Protein AF-A0A7S2TWS6-F1 (afdb_monomer_lite)

Foldseek 3Di:
DVVCCVPVVVVVVPDPVVVVVVVVVVVVVVVPPPVVLVVCVVPDPLVNVLVVQLVVLCVPVNNPRSNVVSVVSVVVVVVVCVVDPPPFDWFDDPPDPDIDGPVPDPDGDDDD

pLDDT: mean 74.89, std 15.39, range [40.44, 94.69]

Organism: NCBI:txid641309

InterPro domains:
  IPR001902 SLC26A/SulP transporter [PTHR11814] (1-106)
  IPR011547 SLC26A/SulP transporter domain [PF00916] (1-53)

Secondary structure (DSSP, 8-state):
-HHHHHHTHHHHHTS-HHHHHHHHHHHHHHH--HHHHHHHHHH-HHHHHHHHHHHHHHHHH-HHHHHHHHHHHHHHHHHHHHHS-----EEEPTTSS-EEEGGG-S------

Sequence (112 aa):
VLITMAFLTPLFAYLPKFVLGAIVVSSVISLVAYDEAIHLWHVKRSDCMLWILAFLGTLFLGILTGLALAVGVSLIIVIYESARPQVSLVWRIKGTNTYRIVKQAPNGEWIK

Radius of gyration: 25.89 Å; chains: 1; bounding box: 63×37×66 Å

Structure (mmCIF, N/CA/C/O backbone):
data_AF-A0A7S2TWS6-F1
#
_entry.id   AF-A0A7S2TWS6-F1
#
loop_
_atom_site.group_PDB
_atom_site.id
_atom_site.type_symbol
_atom_site.label_atom_id
_atom_site.label_alt_id
_atom_site.label_comp_id
_atom_site.label_asym_id
_atom_site.label_entity_id
_atom_site.label_seq_id
_atom_site.pdbx_PDB_ins_code
_atom_site.Cartn_x
_atom_site.Cartn_y
_atom_site.Cartn_z
_atom_site.occupancy
_atom_site.B_iso_or_equiv
_atom_site.auth_seq_id
_atom_site.auth_comp_id
_atom_site.auth_asym_id
_atom_site.auth_atom_id
_atom_site.pdbx_PDB_model_num
ATOM 1 N N . VAL A 1 1 ? 24.833 -5.365 -8.519 1.00 73.50 1 VAL A N 1
ATOM 2 C CA . VAL A 1 1 ? 24.477 -4.048 -9.103 1.00 73.50 1 VAL A CA 1
ATOM 3 C C . VAL A 1 1 ? 25.654 -3.403 -9.840 1.00 73.50 1 VAL A C 1
ATOM 5 O O . VAL A 1 1 ? 25.515 -3.139 -11.025 1.00 73.50 1 VAL A O 1
ATOM 8 N N . LEU A 1 2 ? 26.828 -3.216 -9.217 1.00 83.38 2 LEU A N 1
ATOM 9 C CA . LEU A 1 2 ? 28.006 -2.643 -9.907 1.00 83.38 2 LEU A CA 1
ATOM 10 C C . LEU A 1 2 ? 28.523 -3.511 -11.072 1.00 83.38 2 LEU A C 1
ATOM 12 O O . LEU A 1 2 ? 28.677 -3.019 -12.183 1.00 83.38 2 LEU A O 1
ATOM 16 N N . ILE A 1 3 ? 28.703 -4.819 -10.857 1.00 82.56 3 ILE A N 1
ATOM 17 C CA . ILE A 1 3 ? 29.178 -5.758 -11.899 1.00 82.56 3 ILE A CA 1
ATOM 18 C C . ILE A 1 3 ? 28.158 -5.898 -13.042 1.00 82.56 3 ILE A C 1
ATOM 20 O O . ILE A 1 3 ? 28.523 -5.942 -14.213 1.00 82.56 3 ILE A O 1
ATOM 24 N N . THR A 1 4 ? 26.863 -5.899 -12.714 1.00 80.88 4 THR A N 1
ATOM 25 C CA . THR A 1 4 ? 25.778 -5.942 -13.703 1.00 80.88 4 THR A CA 1
ATOM 26 C C . THR A 1 4 ? 25.706 -4.651 -14.521 1.00 80.88 4 THR A C 1
ATOM 28 O O . THR A 1 4 ? 25.495 -4.716 -15.724 1.00 80.88 4 THR A O 1
ATOM 31 N N . MET A 1 5 ? 25.944 -3.478 -13.924 1.00 78.31 5 MET A N 1
ATOM 32 C CA . MET A 1 5 ? 26.041 -2.234 -14.699 1.00 78.31 5 MET A CA 1
ATOM 33 C C . MET A 1 5 ? 27.321 -2.159 -15.547 1.00 78.31 5 MET A C 1
ATOM 35 O O . MET A 1 5 ? 27.296 -1.574 -16.623 1.00 78.31 5 MET A O 1
ATOM 39 N N . ALA A 1 6 ? 28.432 -2.762 -15.127 1.00 80.38 6 ALA A N 1
ATOM 40 C CA . ALA A 1 6 ? 29.655 -2.762 -15.932 1.00 80.38 6 ALA A CA 1
ATOM 41 C C . ALA A 1 6 ? 29.563 -3.682 -17.169 1.00 80.38 6 ALA A C 1
ATOM 43 O O . ALA A 1 6 ? 30.040 -3.312 -18.236 1.00 80.38 6 ALA A O 1
ATOM 44 N N . PHE A 1 7 ? 28.926 -4.856 -17.047 1.00 77.06 7 PHE A N 1
ATOM 45 C CA . PHE A 1 7 ? 28.928 -5.885 -18.103 1.00 77.06 7 PHE A CA 1
ATOM 46 C C . PHE A 1 7 ? 27.593 -6.074 -18.841 1.00 77.06 7 PHE A C 1
ATOM 48 O O . PHE A 1 7 ? 27.597 -6.427 -20.017 1.00 77.06 7 PHE A O 1
ATOM 55 N N . LEU A 1 8 ? 26.446 -5.852 -18.189 1.00 76.25 8 LEU A N 1
ATOM 56 C CA . LEU A 1 8 ? 25.118 -6.121 -18.765 1.00 76.25 8 LEU A CA 1
ATOM 57 C C . LEU A 1 8 ? 24.429 -4.873 -19.347 1.00 76.25 8 LEU A C 1
ATOM 59 O O . LEU A 1 8 ? 23.472 -5.014 -20.102 1.00 76.25 8 LEU A O 1
ATOM 63 N N . THR A 1 9 ? 24.915 -3.659 -19.069 1.00 77.88 9 THR A N 1
ATOM 64 C CA . THR A 1 9 ? 24.393 -2.408 -19.663 1.00 77.88 9 THR A CA 1
ATOM 65 C C . THR A 1 9 ? 24.332 -2.403 -21.199 1.00 77.88 9 THR A C 1
ATOM 67 O O . THR A 1 9 ? 23.289 -2.003 -21.720 1.00 77.88 9 THR A O 1
ATOM 70 N N . PRO A 1 10 ? 25.346 -2.875 -21.962 1.00 74.31 10 PRO A N 1
ATOM 71 C CA . PRO A 1 10 ? 25.215 -2.952 -23.419 1.00 74.31 10 PRO A CA 1
ATOM 72 C C . PRO A 1 10 ? 24.127 -3.944 -23.848 1.00 74.31 10 PRO A C 1
ATOM 74 O O . PRO A 1 10 ? 23.448 -3.705 -24.837 1.00 74.31 10 PRO A O 1
ATOM 77 N N . LEU A 1 11 ? 23.901 -5.014 -23.080 1.00 71.25 11 LEU A N 1
ATOM 78 C CA . LEU A 1 11 ? 22.858 -6.004 -23.350 1.00 71.25 11 LEU A CA 1
ATOM 79 C C . LEU A 1 11 ? 21.450 -5.437 -23.087 1.00 71.25 11 LEU A C 1
ATOM 81 O O . LEU A 1 11 ? 20.524 -5.693 -23.851 1.00 71.25 11 LEU A O 1
ATOM 85 N N . PHE A 1 12 ? 21.296 -4.618 -22.041 1.00 68.19 12 PHE A N 1
ATOM 86 C CA . PHE A 1 12 ? 20.037 -3.939 -21.721 1.00 68.19 12 PHE A CA 1
ATOM 87 C C . PHE A 1 12 ? 19.697 -2.787 -22.679 1.00 68.19 12 PHE A C 1
ATOM 89 O O . PHE A 1 12 ? 18.520 -2.486 -22.853 1.00 68.19 12 PHE A O 1
ATOM 96 N N . ALA A 1 13 ? 20.684 -2.172 -23.340 1.00 72.19 13 ALA A N 1
ATOM 97 C CA . ALA A 1 13 ? 20.442 -1.121 -24.335 1.00 72.19 13 ALA A CA 1
ATOM 98 C C . ALA A 1 13 ? 19.714 -1.635 -25.593 1.00 72.19 13 ALA A C 1
ATOM 100 O O . ALA A 1 13 ? 18.935 -0.899 -26.195 1.00 72.19 13 ALA A O 1
ATOM 101 N N . TYR A 1 14 ? 19.927 -2.903 -25.964 1.00 77.12 14 TYR A N 1
ATOM 102 C CA . TYR A 1 14 ? 19.221 -3.552 -27.075 1.00 77.12 14 TYR A CA 1
ATOM 103 C C . TYR A 1 14 ? 17.856 -4.119 -26.679 1.00 77.12 14 TYR A C 1
ATOM 105 O O . TYR A 1 14 ? 17.132 -4.621 -27.540 1.00 77.12 14 TYR A O 1
ATOM 113 N N . LEU A 1 15 ? 17.485 -4.058 -25.396 1.00 79.00 15 LEU A N 1
ATOM 114 C CA . LEU A 1 15 ? 16.214 -4.599 -24.948 1.00 79.00 15 LEU A CA 1
ATOM 115 C C . LEU A 1 15 ? 15.071 -3.686 -25.423 1.00 79.00 15 LEU A C 1
ATOM 117 O O . LEU A 1 15 ? 15.015 -2.510 -25.049 1.00 79.00 15 LEU A O 1
ATOM 121 N N . PRO A 1 16 ? 14.125 -4.195 -26.227 1.00 83.19 16 PRO A N 1
ATOM 122 C CA . PRO A 1 16 ? 12.990 -3.399 -26.656 1.00 83.19 16 PRO A CA 1
ATOM 123 C C . PRO A 1 16 ? 12.133 -3.017 -25.444 1.00 83.19 16 PRO A C 1
ATOM 125 O O . PRO A 1 16 ? 11.883 -3.837 -24.557 1.00 83.19 16 PRO A O 1
ATOM 128 N N . LYS A 1 17 ? 11.621 -1.777 -25.433 1.00 85.00 17 LYS A N 1
ATOM 129 C CA . LYS A 1 17 ? 10.790 -1.213 -24.344 1.00 85.00 17 LYS A CA 1
ATOM 130 C C . LYS A 1 17 ? 9.616 -2.118 -23.941 1.00 85.00 17 LYS A C 1
ATOM 132 O O . LYS A 1 17 ? 9.187 -2.103 -22.792 1.00 85.00 17 LYS A O 1
ATOM 137 N N . PHE A 1 18 ? 9.134 -2.929 -24.881 1.00 88.19 18 PHE A N 1
ATOM 138 C CA . PHE A 1 18 ? 8.097 -3.934 -24.673 1.00 88.19 18 PHE A CA 1
ATOM 139 C C . PHE A 1 18 ? 8.449 -4.959 -23.582 1.00 88.19 18 PHE A C 1
ATOM 141 O O . PHE A 1 18 ? 7.618 -5.247 -22.727 1.00 88.19 18 PHE A O 1
ATOM 148 N N . VAL A 1 19 ? 9.686 -5.469 -23.566 1.00 91.19 19 VAL A N 1
ATOM 149 C CA . VAL A 1 19 ? 10.120 -6.488 -22.593 1.00 91.19 19 VAL A CA 1
ATOM 150 C C . VAL A 1 19 ? 10.182 -5.898 -21.183 1.00 91.19 19 VAL A C 1
ATOM 152 O O . VAL A 1 19 ? 9.713 -6.522 -20.236 1.00 91.19 19 VAL A O 1
ATOM 155 N N . LEU A 1 20 ? 10.677 -4.664 -21.044 1.00 89.81 20 LEU A N 1
ATOM 156 C CA . LEU A 1 20 ? 10.643 -3.930 -19.774 1.00 89.81 20 LEU A CA 1
ATOM 157 C C . LEU A 1 20 ? 9.208 -3.730 -19.273 1.00 89.81 20 LEU A C 1
ATOM 159 O O . LEU A 1 20 ? 8.931 -3.986 -18.104 1.00 89.81 20 LEU A O 1
ATOM 163 N N . GLY A 1 21 ? 8.290 -3.334 -20.159 1.00 91.06 21 GLY A N 1
ATOM 164 C CA . GLY A 1 21 ? 6.872 -3.211 -19.823 1.00 91.06 21 GLY A CA 1
ATOM 165 C C . GLY A 1 21 ? 6.268 -4.530 -19.338 1.00 91.06 21 GLY A C 1
ATOM 166 O O . GLY A 1 21 ? 5.609 -4.555 -18.302 1.00 91.06 21 GLY A O 1
ATOM 167 N N . ALA A 1 22 ? 6.551 -5.635 -20.033 1.00 91.94 22 ALA A N 1
ATOM 168 C CA . ALA A 1 22 ? 6.069 -6.961 -19.656 1.00 91.94 22 ALA A CA 1
ATOM 169 C C . ALA A 1 22 ? 6.561 -7.392 -18.263 1.00 91.94 22 ALA A C 1
ATOM 171 O O . ALA A 1 22 ? 5.774 -7.901 -17.467 1.00 91.94 22 ALA A O 1
ATOM 172 N N . ILE A 1 23 ? 7.833 -7.134 -17.935 1.00 92.94 23 ILE A N 1
ATOM 173 C CA . ILE A 1 23 ? 8.406 -7.453 -16.617 1.00 92.94 23 ILE A CA 1
ATOM 174 C C . ILE A 1 23 ? 7.727 -6.630 -15.513 1.00 92.94 23 ILE A C 1
ATOM 176 O O . ILE A 1 23 ? 7.360 -7.180 -14.473 1.00 92.94 23 ILE A O 1
ATOM 180 N N . VAL A 1 24 ? 7.515 -5.328 -15.737 1.00 92.88 24 VAL A N 1
ATOM 181 C CA . VAL A 1 24 ? 6.843 -4.452 -14.763 1.00 92.88 24 VAL A CA 1
ATOM 182 C C . VAL A 1 24 ? 5.398 -4.896 -14.540 1.00 92.88 24 VAL A C 1
ATOM 184 O O . VAL A 1 24 ? 4.997 -5.086 -13.396 1.00 92.88 24 VAL A O 1
ATOM 187 N N . VAL A 1 25 ? 4.632 -5.134 -15.609 1.00 92.31 25 VAL A N 1
ATOM 188 C CA . VAL A 1 25 ? 3.236 -5.594 -15.510 1.00 92.31 25 VAL A CA 1
ATOM 189 C C . VAL A 1 25 ? 3.153 -6.945 -14.797 1.00 92.31 25 VAL A C 1
ATOM 191 O O . VAL A 1 25 ? 2.358 -7.091 -13.872 1.00 92.31 25 VAL A O 1
ATOM 194 N N . SER A 1 26 ? 4.018 -7.902 -15.147 1.00 91.19 26 SER A N 1
ATOM 195 C CA . SER A 1 26 ? 4.090 -9.199 -14.461 1.00 91.19 26 SER A CA 1
ATOM 196 C C . SER A 1 26 ? 4.394 -9.057 -12.969 1.00 91.19 26 SER A C 1
ATOM 198 O O . SER A 1 26 ? 3.868 -9.824 -12.170 1.00 91.19 26 SER A O 1
ATOM 200 N N . SER A 1 27 ? 5.236 -8.096 -12.589 1.00 91.25 27 SER A N 1
ATOM 201 C CA . SER A 1 27 ? 5.593 -7.857 -11.187 1.00 91.25 27 SER A CA 1
ATOM 202 C C . SER A 1 27 ? 4.438 -7.222 -10.412 1.00 91.25 27 SER A C 1
ATOM 204 O O . SER A 1 27 ? 4.166 -7.609 -9.279 1.00 91.25 27 SER A O 1
ATOM 206 N N . VAL A 1 28 ? 3.734 -6.267 -11.027 1.00 90.06 28 VAL A N 1
ATOM 207 C CA . VAL A 1 28 ? 2.602 -5.571 -10.402 1.00 90.06 28 VAL A CA 1
ATOM 208 C C . VAL A 1 28 ? 1.405 -6.503 -10.218 1.00 90.06 28 VAL A C 1
ATOM 210 O O . VAL A 1 28 ? 0.771 -6.446 -9.171 1.00 90.06 28 VAL A O 1
ATOM 213 N N . ILE A 1 29 ? 1.118 -7.394 -11.173 1.00 86.62 29 ILE A N 1
ATOM 214 C CA . ILE A 1 29 ? 0.008 -8.357 -11.052 1.00 86.62 29 ILE A CA 1
ATOM 215 C C . ILE A 1 29 ? 0.183 -9.246 -9.815 1.00 86.62 29 ILE A C 1
ATOM 217 O O . ILE A 1 29 ? -0.775 -9.445 -9.075 1.00 86.62 29 ILE A O 1
ATOM 221 N N . SER A 1 30 ? 1.403 -9.717 -9.544 1.00 82.25 30 SER A N 1
ATOM 222 C CA . SER A 1 30 ? 1.703 -10.529 -8.355 1.00 82.25 30 SER A CA 1
ATOM 223 C C . SER A 1 30 ? 1.603 -9.756 -7.037 1.00 82.25 30 SER A C 1
ATOM 225 O O . SER A 1 30 ? 1.476 -10.368 -5.981 1.00 82.25 30 SER A O 1
ATOM 227 N N . LEU A 1 31 ? 1.683 -8.423 -7.079 1.00 84.19 31 LEU A N 1
ATOM 228 C CA . LEU A 1 31 ? 1.551 -7.571 -5.898 1.00 84.19 31 LEU A CA 1
ATOM 229 C C . LEU A 1 31 ? 0.083 -7.314 -5.530 1.00 84.19 31 LEU A C 1
ATOM 231 O O . LEU A 1 31 ? -0.220 -7.002 -4.379 1.00 84.19 31 LEU A O 1
ATOM 235 N N . VAL A 1 32 ? -0.838 -7.434 -6.490 1.00 79.00 32 VAL A N 1
ATOM 236 C CA . VAL A 1 32 ? -2.267 -7.255 -6.233 1.00 79.00 32 VAL A CA 1
ATOM 237 C C . VAL A 1 32 ? -2.804 -8.500 -5.525 1.00 79.00 32 VAL A C 1
ATOM 239 O O . VAL A 1 32 ? -3.055 -9.534 -6.139 1.00 79.00 32 VAL A O 1
ATOM 242 N N . ALA A 1 33 ? -3.002 -8.398 -4.211 1.00 72.56 33 ALA A N 1
ATOM 243 C CA . ALA A 1 33 ? -3.634 -9.435 -3.401 1.00 72.56 33 ALA A CA 1
ATOM 244 C C . ALA A 1 33 ? -5.159 -9.449 -3.629 1.00 72.56 33 ALA A C 1
ATOM 246 O O . ALA A 1 33 ? -5.931 -8.865 -2.868 1.00 72.56 33 ALA A O 1
ATOM 247 N N . TYR A 1 34 ? -5.601 -10.102 -4.708 1.00 69.81 34 TYR A N 1
ATOM 248 C CA . TYR A 1 34 ? -7.022 -10.201 -5.072 1.00 69.81 34 TYR A CA 1
ATOM 249 C C . TYR A 1 34 ? -7.874 -10.906 -4.003 1.00 69.81 34 TYR A C 1
ATOM 251 O O . TYR A 1 34 ? -9.002 -10.484 -3.747 1.00 69.81 34 TYR A O 1
ATOM 259 N N . ASP A 1 35 ? -7.333 -11.935 -3.346 1.00 68.00 35 ASP A N 1
ATOM 260 C CA . ASP A 1 35 ? -8.029 -12.665 -2.278 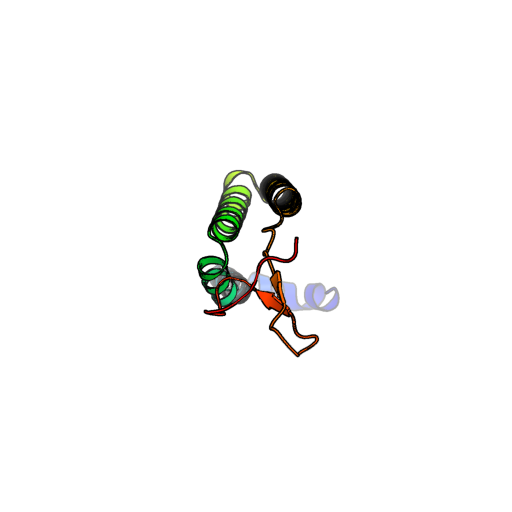1.00 68.00 35 ASP A CA 1
ATOM 261 C C . ASP A 1 35 ? -8.332 -11.783 -1.060 1.00 68.00 35 ASP A C 1
ATOM 263 O O . ASP A 1 35 ? -9.422 -11.867 -0.488 1.00 68.00 35 ASP A O 1
ATOM 267 N N . GLU A 1 36 ? -7.415 -10.881 -0.691 1.00 65.38 36 GLU A N 1
ATOM 268 C CA . GLU A 1 36 ? -7.656 -9.951 0.416 1.00 65.38 36 GLU A CA 1
ATOM 269 C C . GLU A 1 36 ? -8.787 -8.974 0.098 1.00 65.38 36 GLU A C 1
ATOM 271 O O . GLU A 1 36 ? -9.617 -8.712 0.966 1.00 65.38 36 GLU A O 1
ATOM 276 N N . ALA A 1 37 ? -8.883 -8.486 -1.143 1.00 63.06 37 ALA A N 1
ATOM 277 C CA . ALA A 1 37 ? -9.959 -7.581 -1.547 1.00 63.06 37 ALA A CA 1
ATOM 278 C C . ALA A 1 37 ? -11.349 -8.238 -1.428 1.00 63.06 37 ALA A C 1
ATOM 280 O O . ALA A 1 37 ? -12.307 -7.599 -0.983 1.00 63.06 37 ALA A O 1
ATOM 281 N N . ILE A 1 38 ? -11.457 -9.526 -1.775 1.00 66.06 38 ILE A N 1
ATOM 282 C CA . ILE A 1 38 ? -12.701 -10.302 -1.653 1.00 66.06 38 ILE A CA 1
ATOM 283 C C . ILE A 1 38 ? -13.027 -10.567 -0.179 1.00 66.06 38 ILE A C 1
ATOM 285 O O . ILE A 1 38 ? -14.183 -10.440 0.234 1.00 66.06 38 ILE A O 1
ATOM 289 N N . HIS A 1 39 ? -12.017 -10.891 0.631 1.00 62.12 39 HIS A N 1
ATOM 290 C CA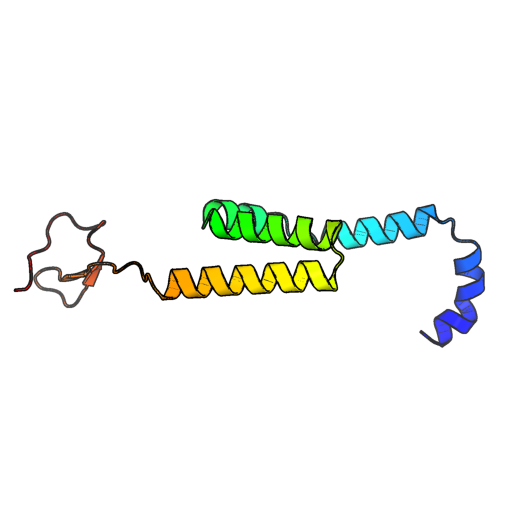 . HIS A 1 39 ? -12.202 -11.107 2.062 1.00 62.12 39 HIS A CA 1
ATOM 291 C C . HIS A 1 39 ? -12.656 -9.822 2.775 1.00 62.12 39 HIS A C 1
ATOM 293 O O . HIS A 1 39 ? -13.619 -9.849 3.545 1.00 62.12 39 HIS A O 1
ATOM 299 N N . LEU A 1 40 ? -12.052 -8.674 2.444 1.00 61.25 40 LEU A N 1
ATOM 300 C CA . LEU A 1 40 ? -12.435 -7.361 2.973 1.00 61.25 40 LEU A CA 1
ATOM 301 C C . LEU A 1 40 ? -13.887 -7.004 2.642 1.00 61.25 40 LEU A C 1
ATOM 303 O O . LEU A 1 40 ? -14.615 -6.502 3.501 1.00 61.25 40 LEU A O 1
ATOM 307 N N . TRP A 1 41 ? -14.335 -7.309 1.419 1.00 57.56 41 TRP A N 1
ATOM 308 C CA . TRP A 1 41 ? -15.718 -7.079 0.993 1.00 57.56 41 TRP A CA 1
ATOM 309 C C . TRP A 1 41 ? -16.736 -7.821 1.872 1.00 57.56 41 TRP A C 1
ATOM 311 O O . TRP A 1 41 ? -17.843 -7.327 2.103 1.00 57.56 41 TRP A O 1
ATOM 321 N N . HIS A 1 42 ? -16.366 -8.997 2.382 1.00 53.66 42 HIS A N 1
ATOM 322 C CA . HIS A 1 42 ? -17.247 -9.849 3.175 1.00 53.66 42 HIS A CA 1
ATOM 323 C C . HIS A 1 42 ? -17.275 -9.493 4.670 1.00 53.66 42 HIS A C 1
ATOM 325 O O . HIS A 1 42 ? -18.256 -9.805 5.349 1.00 53.66 42 HIS A O 1
ATOM 331 N N . VAL A 1 43 ? -16.223 -8.844 5.180 1.00 60.38 43 VAL A N 1
ATOM 332 C CA . VAL A 1 43 ? -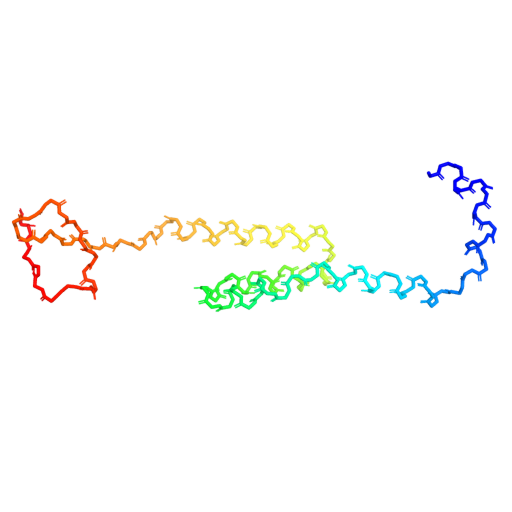16.078 -8.500 6.602 1.00 60.38 43 VAL A CA 1
ATOM 333 C C . VAL A 1 43 ? -16.706 -7.139 6.902 1.00 60.38 43 VAL A C 1
ATOM 335 O O . VAL A 1 43 ? -17.599 -7.059 7.748 1.00 60.38 43 VAL A O 1
ATOM 338 N N . LYS A 1 44 ? -16.303 -6.072 6.196 1.00 63.97 44 LYS A N 1
ATOM 339 C CA . LYS A 1 44 ? -16.807 -4.708 6.427 1.00 63.97 44 LYS A CA 1
ATOM 340 C C . LYS A 1 44 ? -16.764 -3.854 5.160 1.00 63.97 44 LYS A C 1
ATOM 342 O O . LYS A 1 44 ? -15.714 -3.622 4.570 1.00 63.97 44 LYS A O 1
ATOM 347 N N . ARG A 1 45 ? -17.910 -3.267 4.793 1.00 70.19 45 ARG A N 1
ATOM 348 C CA . ARG A 1 45 ? -18.012 -2.341 3.644 1.00 70.19 45 ARG A CA 1
ATOM 349 C C . ARG A 1 45 ? -17.138 -1.086 3.784 1.00 70.19 45 ARG A C 1
ATOM 351 O O . ARG A 1 45 ? -16.744 -0.519 2.770 1.00 70.19 45 ARG A O 1
ATOM 358 N N . SER A 1 46 ? -16.834 -0.659 5.012 1.00 71.06 46 SER A N 1
ATOM 359 C CA . SER A 1 46 ? -15.948 0.479 5.293 1.00 71.06 46 SER A CA 1
ATOM 360 C C . SER A 1 46 ? -14.518 0.236 4.817 1.00 71.06 46 SER A C 1
ATOM 362 O O . SER A 1 46 ? -13.910 1.136 4.243 1.00 71.06 46 SER A O 1
ATOM 364 N N . ASP A 1 47 ? -14.016 -0.986 4.985 1.00 77.75 47 ASP A N 1
ATOM 365 C CA . ASP A 1 47 ? -12.631 -1.331 4.660 1.00 77.75 47 ASP A CA 1
ATOM 366 C C . ASP A 1 47 ? -12.431 -1.420 3.144 1.00 77.75 47 ASP A C 1
ATOM 368 O O . ASP A 1 47 ? -11.429 -0.948 2.608 1.00 77.75 47 ASP A O 1
ATOM 372 N N . CYS A 1 48 ? -13.440 -1.909 2.416 1.00 77.19 48 CYS A N 1
ATOM 373 C CA . CYS A 1 48 ? -13.441 -1.849 0.956 1.00 77.19 48 CYS A CA 1
ATOM 374 C C . CYS A 1 48 ? -13.420 -0.400 0.436 1.00 77.19 48 CYS A C 1
ATOM 376 O O . CYS A 1 48 ? -12.672 -0.077 -0.489 1.00 77.19 48 CYS A O 1
ATOM 378 N N . MET A 1 49 ? -14.199 0.496 1.053 1.00 80.25 49 MET A N 1
ATOM 379 C CA . MET A 1 49 ? -14.227 1.906 0.657 1.00 80.25 49 MET A CA 1
ATOM 380 C C . MET A 1 49 ? -12.874 2.585 0.904 1.00 80.25 49 MET A C 1
ATOM 382 O O . MET A 1 49 ? -12.424 3.368 0.074 1.00 80.25 49 MET A O 1
ATOM 386 N N . LEU A 1 50 ? -12.197 2.221 1.996 1.00 84.81 50 LEU A N 1
ATOM 387 C CA . LEU A 1 50 ? -10.822 2.614 2.308 1.00 84.81 50 LEU A CA 1
ATOM 388 C C . LEU A 1 50 ? -9.826 2.168 1.237 1.00 84.81 50 LEU A C 1
ATOM 390 O O . LEU A 1 50 ? -9.003 2.965 0.791 1.00 84.81 50 LEU A O 1
ATOM 394 N N . TRP A 1 51 ? -9.923 0.913 0.803 1.00 83.94 51 TRP A N 1
ATOM 395 C CA . TRP A 1 51 ? -9.038 0.342 -0.209 1.00 83.94 51 TRP A CA 1
ATOM 396 C C . TRP A 1 51 ? -9.196 1.038 -1.566 1.00 83.94 51 TRP A C 1
ATOM 398 O O . TRP A 1 51 ? -8.212 1.459 -2.175 1.00 83.94 51 TRP A O 1
ATOM 408 N N . ILE A 1 52 ? -10.442 1.257 -2.001 1.00 86.12 52 ILE A N 1
ATOM 409 C CA . ILE A 1 52 ? -10.754 2.004 -3.229 1.00 86.12 52 ILE A CA 1
ATOM 410 C C . ILE A 1 52 ? -10.260 3.447 -3.117 1.00 86.12 52 ILE A C 1
ATOM 412 O O . ILE A 1 52 ? -9.656 3.963 -4.055 1.00 86.12 52 ILE A O 1
ATOM 416 N N . LEU A 1 53 ? -10.479 4.098 -1.974 1.00 87.94 53 LEU A N 1
ATOM 417 C CA . LEU A 1 53 ? -10.026 5.467 -1.748 1.00 87.94 53 LEU A CA 1
ATOM 418 C C . LEU A 1 53 ? -8.497 5.569 -1.790 1.00 87.94 53 LEU A C 1
ATOM 420 O O . LEU A 1 53 ? -7.973 6.510 -2.376 1.00 87.94 53 LEU A O 1
ATOM 424 N N . ALA A 1 54 ? -7.777 4.605 -1.215 1.00 89.19 54 ALA A N 1
ATOM 425 C CA . ALA A 1 54 ? -6.320 4.555 -1.263 1.00 89.19 54 ALA A CA 1
ATOM 426 C C . ALA A 1 54 ? -5.804 4.355 -2.692 1.00 89.19 54 ALA A C 1
ATOM 428 O O . ALA A 1 54 ? -4.874 5.039 -3.131 1.00 89.19 54 ALA A O 1
ATOM 429 N N . PHE A 1 55 ? -6.445 3.460 -3.442 1.00 88.38 55 PHE A N 1
ATOM 43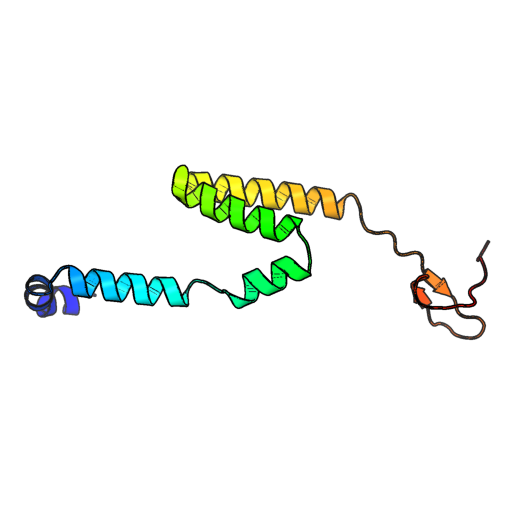0 C CA . PHE A 1 55 ? -6.105 3.201 -4.833 1.00 88.38 55 PHE A CA 1
ATOM 431 C C . PHE A 1 55 ? -6.352 4.435 -5.714 1.00 88.38 55 PHE A C 1
ATOM 433 O O . PHE A 1 55 ? -5.437 4.913 -6.380 1.00 88.38 55 PHE A O 1
ATOM 440 N N . LEU A 1 56 ? -7.550 5.024 -5.658 1.00 92.06 56 LEU A N 1
ATOM 441 C CA . LEU A 1 56 ? -7.872 6.241 -6.412 1.00 92.06 56 LEU A CA 1
ATOM 442 C C . LEU A 1 56 ? -7.025 7.430 -5.948 1.00 92.06 56 LEU A C 1
ATOM 444 O O . LEU A 1 56 ? -6.548 8.210 -6.769 1.00 92.06 56 LEU A O 1
ATOM 448 N N . GLY A 1 57 ? -6.808 7.564 -4.642 1.00 92.12 57 GLY A N 1
ATOM 449 C CA . GLY A 1 57 ? -6.026 8.645 -4.057 1.00 92.12 57 GLY A CA 1
ATOM 450 C C . GLY A 1 57 ? -4.586 8.638 -4.558 1.00 92.12 57 GLY A C 1
ATOM 451 O O . GLY A 1 57 ? -4.087 9.671 -5.000 1.00 92.12 57 GLY A O 1
ATOM 452 N N . THR A 1 58 ? -3.928 7.476 -4.545 1.00 93.19 58 THR A N 1
ATOM 453 C CA . THR A 1 58 ? -2.556 7.343 -5.064 1.00 93.19 58 THR A CA 1
ATOM 454 C C . THR A 1 58 ? -2.482 7.513 -6.581 1.00 93.19 58 THR A C 1
ATOM 456 O O . THR A 1 58 ? -1.515 8.096 -7.071 1.00 93.19 58 THR A O 1
ATOM 459 N N . LEU A 1 59 ? -3.511 7.076 -7.316 1.00 92.69 59 LEU A N 1
ATOM 460 C CA . LEU A 1 59 ? -3.578 7.194 -8.772 1.00 92.69 59 LEU A CA 1
ATOM 461 C C . LEU A 1 59 ? -3.757 8.645 -9.252 1.00 92.69 59 LEU A C 1
ATOM 463 O O . LEU A 1 59 ? -3.111 9.043 -10.217 1.00 92.69 59 LEU A O 1
ATOM 467 N N . PHE A 1 60 ? -4.613 9.436 -8.593 1.00 94.06 60 PHE A N 1
ATOM 468 C CA . PHE A 1 60 ? -4.945 10.799 -9.033 1.00 94.06 60 PHE A CA 1
ATOM 469 C C . PHE A 1 60 ? -4.098 11.894 -8.377 1.00 94.06 60 PHE A C 1
ATOM 471 O O . PHE A 1 60 ? -3.712 12.843 -9.054 1.00 94.06 60 PHE A O 1
ATOM 478 N N . LEU A 1 61 ? -3.818 11.798 -7.072 1.00 91.12 61 LEU A N 1
ATOM 479 C CA . LEU A 1 61 ? -3.079 12.839 -6.344 1.00 91.12 61 LEU A CA 1
ATOM 480 C C . LEU A 1 61 ? -1.570 12.559 -6.287 1.00 91.12 61 LEU A C 1
ATOM 482 O O . LEU A 1 61 ? -0.798 13.453 -5.935 1.00 91.12 61 LEU A O 1
ATOM 486 N N . GLY A 1 62 ? -1.153 11.344 -6.649 1.00 91.69 62 GLY A N 1
ATOM 487 C CA . GLY A 1 62 ? 0.214 10.858 -6.523 1.00 91.69 62 GLY A CA 1
ATOM 488 C C . GLY A 1 62 ? 0.430 10.032 -5.255 1.00 91.69 62 GLY A C 1
ATOM 489 O O . GLY A 1 62 ? -0.385 10.015 -4.332 1.00 91.69 62 GLY A O 1
ATOM 490 N N . ILE A 1 63 ? 1.561 9.322 -5.205 1.00 91.62 63 ILE A N 1
ATOM 491 C CA . ILE A 1 63 ? 1.772 8.282 -4.190 1.00 91.62 63 ILE A CA 1
ATOM 492 C C . ILE A 1 63 ? 1.887 8.845 -2.769 1.00 91.62 63 ILE A C 1
ATOM 494 O O . ILE A 1 63 ? 1.349 8.259 -1.838 1.00 91.62 63 ILE A O 1
ATOM 498 N N . LEU A 1 64 ? 2.537 10.002 -2.600 1.00 93.81 64 LEU A N 1
ATOM 499 C CA . LEU A 1 64 ? 2.799 10.585 -1.282 1.00 93.81 64 LEU A CA 1
ATOM 500 C C . LEU A 1 64 ? 1.519 11.144 -0.640 1.00 93.81 64 LEU A C 1
ATOM 502 O O . LEU A 1 64 ? 1.193 10.829 0.501 1.00 93.81 64 LEU A O 1
ATOM 506 N N . THR A 1 65 ? 0.778 11.955 -1.393 1.00 93.62 65 THR A N 1
ATOM 507 C CA . THR A 1 65 ? -0.470 12.608 -0.968 1.00 93.62 65 THR A CA 1
ATOM 508 C C . THR A 1 65 ? -1.621 11.611 -0.866 1.00 93.62 65 THR A C 1
ATOM 510 O O . THR A 1 65 ? -2.364 11.634 0.115 1.00 93.62 65 THR A O 1
ATOM 513 N N . GLY A 1 66 ? -1.744 10.698 -1.833 1.00 92.38 66 GLY A N 1
ATOM 514 C CA . GLY A 1 66 ? -2.752 9.644 -1.830 1.00 92.38 66 GLY A CA 1
ATOM 515 C C . GLY A 1 66 ? -2.602 8.688 -0.650 1.00 92.38 66 GLY A C 1
ATOM 516 O O . GLY A 1 66 ? -3.587 8.384 0.022 1.00 92.38 66 GLY A O 1
ATOM 517 N N . LEU A 1 67 ? -1.367 8.274 -0.342 1.00 93.69 67 LEU A N 1
ATOM 518 C CA . LEU A 1 67 ? -1.087 7.440 0.826 1.00 93.69 67 LEU A CA 1
ATOM 519 C C . LEU A 1 67 ? -1.388 8.183 2.133 1.00 93.69 67 LEU A C 1
ATOM 521 O O . LEU A 1 67 ? -2.035 7.621 3.012 1.00 93.69 67 LEU A O 1
ATOM 525 N N . ALA A 1 68 ? -0.963 9.445 2.260 1.00 94.69 68 ALA A N 1
ATOM 526 C CA . ALA A 1 68 ? -1.229 10.243 3.457 1.00 94.69 68 ALA A CA 1
ATOM 527 C C . ALA A 1 68 ? -2.737 10.386 3.734 1.00 94.69 68 ALA A C 1
ATOM 529 O O . ALA A 1 68 ? -3.176 10.213 4.873 1.00 94.69 68 ALA A O 1
ATOM 530 N N . LEU A 1 69 ? -3.541 10.633 2.692 1.00 93.94 69 LEU A N 1
ATOM 531 C CA . LEU A 1 69 ? -5.001 10.671 2.801 1.00 93.94 69 LEU A CA 1
ATOM 532 C C . LEU A 1 69 ? -5.589 9.316 3.202 1.00 93.94 69 LEU A C 1
ATOM 534 O O . LEU A 1 69 ? -6.411 9.261 4.115 1.00 93.94 69 LEU A O 1
ATOM 538 N N . ALA A 1 70 ? -5.159 8.230 2.558 1.00 90.81 70 ALA A N 1
ATOM 539 C CA . ALA A 1 70 ? -5.637 6.884 2.859 1.00 90.81 70 ALA A CA 1
ATOM 540 C C . ALA A 1 70 ? -5.386 6.496 4.322 1.00 90.81 70 ALA A C 1
ATOM 542 O O . ALA A 1 70 ? -6.296 6.045 5.017 1.00 90.81 70 ALA A O 1
ATOM 543 N N . VAL A 1 71 ? -4.164 6.734 4.807 1.00 92.00 71 VAL A N 1
ATOM 544 C CA . VAL A 1 71 ? -3.778 6.467 6.197 1.00 92.00 71 VAL A CA 1
ATOM 545 C C . VAL A 1 71 ? -4.584 7.342 7.157 1.00 92.00 71 VAL A C 1
ATOM 547 O O . VAL A 1 71 ? -5.086 6.836 8.159 1.00 92.00 71 VAL A O 1
ATOM 550 N N . GLY A 1 72 ? -4.774 8.627 6.843 1.00 93.94 72 GLY A N 1
ATOM 551 C CA . GLY A 1 72 ? -5.589 9.531 7.657 1.00 93.94 72 GLY A CA 1
ATOM 552 C C . GLY A 1 72 ? -7.037 9.055 7.798 1.00 93.94 72 GLY A C 1
ATOM 553 O O . GLY A 1 72 ? -7.562 8.976 8.908 1.00 93.94 72 GLY A O 1
ATOM 554 N N . VAL A 1 73 ? -7.666 8.666 6.688 1.00 89.69 73 VAL A N 1
ATOM 555 C CA . VAL A 1 73 ? -9.030 8.115 6.686 1.00 89.69 73 VAL A CA 1
ATOM 556 C C . VAL A 1 73 ? -9.094 6.790 7.447 1.00 89.69 73 VAL A C 1
ATOM 558 O O . VAL A 1 73 ? -10.027 6.578 8.223 1.00 89.69 73 VAL A O 1
ATOM 561 N N . SER A 1 74 ? -8.080 5.933 7.298 1.00 88.75 74 SER A N 1
ATOM 562 C CA . SER A 1 74 ? -7.996 4.667 8.031 1.00 88.75 74 SER A CA 1
ATOM 563 C C . SER A 1 74 ? -7.963 4.896 9.532 1.00 88.75 74 SER A C 1
ATOM 565 O O . SER A 1 74 ? -8.662 4.212 10.277 1.00 88.75 74 SER A O 1
ATOM 567 N N . LEU A 1 75 ? -7.189 5.884 9.977 1.00 90.44 75 LEU A N 1
ATOM 568 C CA . LEU A 1 75 ? -7.082 6.225 11.386 1.00 90.44 75 LEU A CA 1
ATOM 569 C C . LEU A 1 75 ? -8.424 6.713 11.944 1.00 90.44 75 LEU A C 1
ATOM 571 O O . LEU A 1 75 ? -8.845 6.271 13.009 1.00 90.44 75 LEU A O 1
ATOM 575 N N . ILE A 1 76 ? -9.120 7.583 11.207 1.00 88.75 76 ILE A N 1
ATOM 576 C CA . ILE A 1 76 ? -10.433 8.112 11.604 1.00 88.75 76 ILE A CA 1
ATOM 577 C C . ILE A 1 76 ? -11.448 6.976 11.774 1.00 88.75 76 ILE A C 1
ATOM 579 O O . ILE A 1 76 ? -12.187 6.959 12.759 1.00 88.75 76 ILE A O 1
ATOM 583 N N . ILE A 1 77 ? -11.469 6.015 10.848 1.00 84.62 77 ILE A N 1
ATOM 584 C CA . ILE A 1 77 ? -12.381 4.864 10.900 1.00 84.62 77 ILE A CA 1
ATOM 585 C C . ILE A 1 77 ? -12.082 3.982 12.114 1.00 84.62 77 ILE A C 1
ATOM 587 O O . ILE A 1 77 ? -13.000 3.655 12.865 1.00 84.62 77 ILE A O 1
ATOM 591 N N . VAL A 1 78 ? -10.809 3.660 12.356 1.00 84.88 78 VAL A N 1
ATOM 592 C CA . VAL A 1 78 ? -10.395 2.854 13.516 1.00 84.88 78 VAL A CA 1
ATOM 593 C C . VAL A 1 78 ? -10.748 3.552 14.829 1.00 84.88 78 VAL A C 1
ATOM 595 O O . VAL A 1 78 ? -11.252 2.912 15.751 1.00 84.88 78 VAL A O 1
ATOM 598 N N . ILE A 1 79 ? -10.539 4.867 14.918 1.00 87.06 79 ILE A N 1
ATOM 599 C CA . ILE A 1 79 ? -10.914 5.655 16.097 1.00 87.06 79 ILE A CA 1
ATOM 600 C C . ILE A 1 79 ? -12.432 5.629 16.297 1.00 87.06 79 ILE A C 1
ATOM 602 O O . ILE A 1 79 ? -12.893 5.409 17.416 1.00 87.06 79 ILE A O 1
ATOM 606 N N . TYR A 1 80 ? -13.216 5.818 15.234 1.00 83.06 80 TYR A N 1
ATOM 607 C CA . TYR A 1 80 ? -14.676 5.799 15.317 1.00 83.06 80 TYR A CA 1
ATOM 608 C C . TYR A 1 80 ? -15.212 4.435 15.765 1.00 83.06 80 TYR A C 1
ATOM 610 O O . TYR A 1 80 ? -16.120 4.360 16.594 1.00 83.06 80 TYR A O 1
ATOM 618 N N . GLU A 1 81 ? -14.633 3.357 15.245 1.00 77.19 81 GLU A N 1
ATOM 619 C CA . GLU A 1 81 ? -15.024 1.999 15.600 1.00 77.19 81 GLU A CA 1
ATOM 620 C C . GLU A 1 81 ? -14.615 1.633 17.032 1.00 77.19 81 GLU A C 1
ATOM 622 O O . GLU A 1 81 ? -15.416 1.076 17.781 1.00 77.19 81 GLU A O 1
ATOM 627 N N . SER A 1 82 ? -13.417 2.035 17.457 1.00 79.06 82 SER A N 1
ATOM 628 C CA . SER A 1 82 ? -12.962 1.879 18.842 1.00 79.06 82 SER A CA 1
ATOM 629 C C . SER A 1 82 ? -13.813 2.696 19.827 1.00 79.06 82 SER A C 1
ATOM 631 O O . SER A 1 82 ? -14.076 2.251 20.941 1.00 79.06 82 SER A O 1
ATOM 633 N N . ALA A 1 83 ? -14.315 3.863 19.407 1.00 75.19 83 ALA A N 1
ATOM 634 C CA . ALA A 1 83 ? -15.209 4.702 20.207 1.00 75.19 83 ALA A CA 1
ATOM 635 C C . ALA A 1 83 ? -16.650 4.160 20.301 1.00 75.19 83 ALA A C 1
ATOM 637 O O . ALA A 1 83 ? -17.387 4.531 21.217 1.00 75.19 83 ALA A O 1
ATOM 638 N N . ARG A 1 84 ? -17.068 3.274 19.387 1.00 60.44 84 AR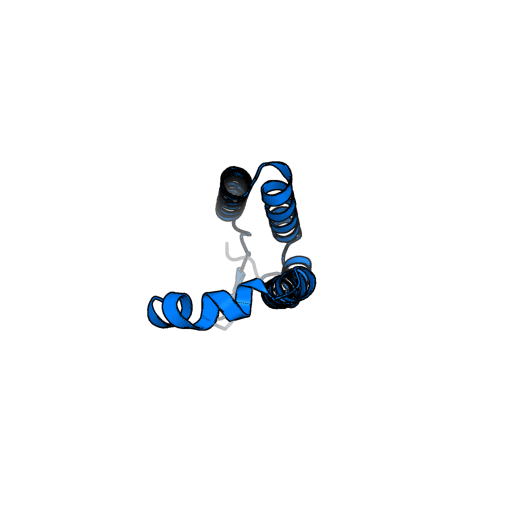G A N 1
ATOM 639 C CA . ARG A 1 84 ? -18.353 2.560 19.442 1.00 60.44 84 ARG A CA 1
ATOM 640 C C . ARG A 1 84 ? -18.126 1.046 19.484 1.00 60.44 84 ARG A C 1
ATOM 642 O O . ARG A 1 84 ? -18.523 0.351 18.544 1.00 60.44 84 ARG A O 1
ATOM 649 N N . PRO A 1 85 ? -17.545 0.504 20.570 1.00 58.66 85 PRO A N 1
ATOM 650 C CA . PRO A 1 85 ? -17.420 -0.936 20.695 1.00 58.66 85 PRO A CA 1
ATOM 651 C C . PRO A 1 85 ? -18.828 -1.535 20.666 1.00 58.66 85 PRO A C 1
ATOM 653 O O . PRO A 1 85 ? -19.726 -1.072 21.377 1.00 58.66 85 PRO A O 1
ATOM 656 N N . GLN A 1 86 ? -19.047 -2.548 19.823 1.00 51.56 86 GLN A N 1
ATOM 657 C CA . GLN A 1 86 ? -20.278 -3.331 19.854 1.00 51.56 86 GLN A CA 1
ATOM 658 C C . GLN A 1 86 ? -20.351 -4.034 21.209 1.00 51.56 86 GLN A C 1
ATOM 660 O O . GLN A 1 86 ? -19.819 -5.129 21.394 1.00 51.56 86 GLN A O 1
ATOM 665 N N . VAL A 1 87 ? -20.994 -3.371 22.170 1.00 49.16 87 VAL A N 1
ATOM 666 C CA . VAL A 1 87 ? -21.336 -3.916 23.479 1.00 49.16 87 VAL A CA 1
ATOM 667 C C . VAL A 1 87 ? -22.171 -5.167 23.247 1.00 49.16 87 VAL A C 1
ATOM 669 O O . VAL A 1 87 ? -23.370 -5.126 22.973 1.00 49.16 87 VAL A O 1
ATOM 672 N N . SER A 1 88 ? -21.486 -6.302 23.294 1.00 48.75 88 S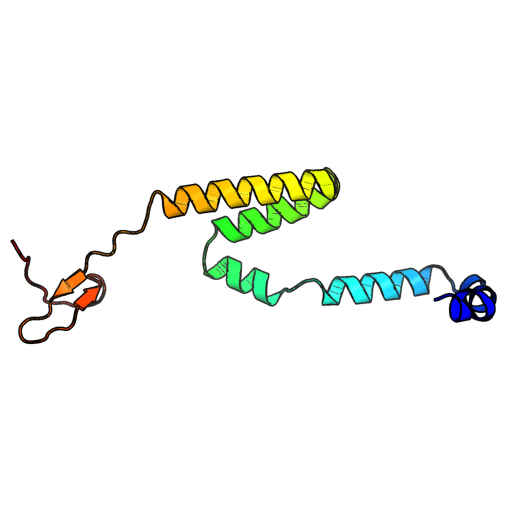ER A N 1
ATOM 673 C CA . SER A 1 88 ? -22.092 -7.614 23.207 1.00 48.75 88 SER A CA 1
ATOM 674 C C . SER A 1 88 ? -22.610 -7.927 24.598 1.00 48.75 88 SER A C 1
ATOM 676 O O . SER A 1 88 ? -21.833 -8.252 25.491 1.00 48.75 88 SER A O 1
ATOM 678 N N . LEU A 1 89 ? -23.919 -7.773 24.805 1.00 53.56 89 LEU A N 1
ATOM 679 C CA . LEU A 1 89 ? -24.562 -8.255 26.023 1.00 53.56 89 LEU A CA 1
ATOM 680 C C . LEU A 1 89 ? -24.295 -9.769 26.141 1.00 53.56 89 LEU A C 1
ATOM 682 O O . LEU A 1 89 ? -24.412 -10.522 25.165 1.00 53.56 89 LEU A O 1
ATOM 686 N N . VAL A 1 90 ? -23.882 -10.212 27.327 1.00 57.03 90 VAL A N 1
ATOM 687 C CA . VAL A 1 90 ? -23.530 -11.610 27.598 1.00 57.03 90 VAL A CA 1
ATOM 688 C C . VAL A 1 90 ? -24.456 -12.132 28.690 1.00 57.03 90 VAL A C 1
ATOM 690 O O . VAL A 1 90 ? -24.585 -11.509 29.741 1.00 57.03 90 VAL A O 1
ATOM 693 N N . TRP A 1 91 ? -25.109 -13.266 28.436 1.00 46.56 91 TRP A N 1
ATOM 694 C CA . TRP A 1 91 ? -25.966 -13.952 29.403 1.00 46.56 91 TRP A CA 1
ATOM 695 C C . TRP A 1 91 ? -25.189 -15.062 30.110 1.00 46.56 91 TRP A C 1
ATOM 697 O O . TRP A 1 91 ? -24.429 -15.801 29.476 1.00 46.56 91 TRP A O 1
ATOM 707 N N . ARG A 1 92 ? -25.410 -15.215 31.421 1.00 54.62 92 ARG A N 1
ATOM 708 C CA . ARG A 1 92 ? -24.923 -16.366 32.192 1.00 54.62 92 ARG A CA 1
ATOM 709 C C . ARG A 1 92 ? -25.946 -17.498 32.120 1.00 54.62 92 ARG A C 1
ATOM 711 O O . ARG A 1 92 ? -27.115 -17.300 32.443 1.00 54.62 92 ARG A O 1
ATOM 718 N N . ILE A 1 93 ? -25.504 -18.686 31.719 1.00 59.53 93 ILE A N 1
ATOM 719 C CA . ILE A 1 93 ? -26.357 -19.880 31.648 1.00 59.53 93 ILE A CA 1
ATOM 720 C C . ILE A 1 93 ? -26.521 -20.448 33.067 1.00 59.53 93 ILE A C 1
ATOM 722 O O . ILE A 1 93 ? -25.534 -20.632 33.782 1.00 59.53 93 ILE A O 1
ATOM 726 N N . LYS A 1 94 ? -27.762 -20.722 33.499 1.00 48.88 94 LYS A N 1
ATOM 727 C CA . LYS A 1 94 ? -28.051 -21.269 34.838 1.00 48.88 94 LYS A CA 1
ATOM 728 C C . LYS A 1 94 ? -27.255 -22.556 35.097 1.00 48.88 94 LYS A C 1
ATOM 730 O O . LYS A 1 94 ? -27.324 -23.492 34.310 1.00 48.88 94 LYS A O 1
ATOM 735 N N . GLY A 1 95 ? -26.528 -22.601 36.216 1.00 59.22 95 GLY A N 1
ATOM 736 C CA . GLY A 1 95 ? -25.824 -23.800 36.696 1.00 59.22 95 GLY A CA 1
ATOM 737 C C . GLY A 1 95 ? -24.404 -24.025 36.155 1.00 59.22 95 GLY A C 1
ATOM 738 O O . GLY A 1 95 ? -23.765 -24.985 36.568 1.00 59.22 95 GLY A O 1
ATOM 739 N N . THR A 1 96 ? -23.874 -23.153 35.288 1.00 59.69 96 THR A N 1
ATOM 740 C CA . THR A 1 96 ? -22.486 -23.249 34.780 1.00 59.69 96 THR A CA 1
ATOM 741 C C . THR A 1 96 ? -21.788 -21.887 34.800 1.00 59.69 96 THR A C 1
ATOM 743 O O . THR A 1 96 ? -22.444 -20.854 34.691 1.00 59.69 96 THR A O 1
ATOM 746 N N . ASN A 1 97 ? -20.454 -21.858 34.909 1.00 60.91 97 ASN A N 1
ATOM 747 C CA . ASN A 1 97 ? -19.664 -20.615 34.861 1.00 60.91 97 ASN A CA 1
ATOM 748 C C . ASN A 1 97 ? -19.381 -20.144 33.416 1.00 60.91 97 ASN A C 1
ATOM 750 O O . ASN A 1 97 ? -18.350 -19.536 33.135 1.00 60.91 97 ASN A O 1
ATOM 754 N N . THR A 1 98 ? -20.267 -20.486 32.479 1.00 54.75 98 THR A N 1
ATOM 755 C CA . THR A 1 98 ? -20.089 -20.245 31.046 1.00 54.75 98 THR A CA 1
ATOM 756 C C . THR A 1 98 ? -20.974 -19.086 30.599 1.00 54.75 98 THR A C 1
ATOM 758 O O . THR A 1 98 ? -22.182 -19.062 30.845 1.00 54.75 98 THR A O 1
ATOM 761 N N . TYR A 1 99 ? -20.358 -18.122 29.921 1.00 56.75 99 TYR A N 1
ATOM 762 C CA . TYR A 1 99 ? -20.998 -16.917 29.405 1.00 56.75 99 TYR A CA 1
ATOM 763 C C . TYR A 1 99 ? -21.212 -17.070 27.890 1.00 56.75 99 TYR A C 1
ATOM 765 O O . TYR A 1 99 ? -20.285 -17.452 27.176 1.00 56.75 99 TYR A O 1
ATOM 773 N N . ARG A 1 100 ? -22.426 -16.802 27.386 1.00 57.38 100 ARG A N 1
ATOM 774 C CA . ARG A 1 100 ? -22.739 -16.804 25.941 1.00 57.38 100 ARG A CA 1
ATOM 775 C C . ARG A 1 100 ? -23.361 -15.480 25.504 1.00 57.38 100 ARG A C 1
ATOM 777 O O . ARG A 1 100 ? -24.134 -14.863 26.231 1.00 57.38 100 ARG A O 1
ATOM 784 N N . ILE A 1 101 ? -23.033 -15.067 24.283 1.00 55.22 101 ILE A N 1
ATOM 785 C CA . ILE A 1 101 ? -23.544 -13.851 23.640 1.00 55.22 101 ILE A CA 1
ATOM 786 C C . ILE A 1 101 ? -25.056 -14.008 23.377 1.00 55.22 101 ILE A C 1
ATOM 788 O O . ILE A 1 101 ? -25.492 -15.056 22.897 1.00 55.22 101 ILE A O 1
ATOM 792 N N . VAL A 1 102 ? -25.856 -12.967 23.664 1.00 55.59 102 VAL A N 1
ATOM 793 C CA . VAL A 1 102 ? -27.342 -13.016 23.675 1.00 55.59 102 VAL A CA 1
ATOM 794 C C . VAL A 1 102 ? -27.976 -13.581 22.408 1.00 55.59 102 VAL A C 1
ATOM 796 O O . VAL A 1 102 ? -29.022 -14.218 22.478 1.00 55.59 102 VAL A O 1
ATOM 799 N N . LYS A 1 103 ? -27.352 -13.394 21.244 1.00 53.78 103 LYS A N 1
ATOM 800 C CA . LYS A 1 103 ? -27.938 -13.806 19.961 1.00 53.78 103 LYS A CA 1
ATOM 801 C C . LYS A 1 103 ? -28.067 -15.323 19.769 1.00 53.78 103 LYS A C 1
ATOM 803 O O . LYS A 1 103 ? -28.711 -15.731 18.811 1.00 53.78 103 LYS A O 1
ATOM 808 N N . GLN A 1 104 ? -27.466 -16.151 20.630 1.00 53.94 104 GLN A N 1
ATOM 809 C CA . GLN A 1 104 ? -27.294 -17.586 20.364 1.00 53.94 104 GLN A CA 1
ATOM 810 C C . GLN A 1 104 ? -27.954 -18.535 21.380 1.00 53.94 104 GLN A C 1
ATOM 812 O O . GLN A 1 104 ? -27.806 -19.748 21.242 1.00 53.94 104 GLN A O 1
ATOM 817 N N . ALA A 1 105 ? -28.663 -18.035 22.400 1.00 47.25 105 ALA A N 1
ATOM 818 C CA . ALA A 1 105 ? -29.255 -18.876 23.446 1.00 47.25 105 ALA A CA 1
ATOM 819 C C . ALA A 1 105 ? -30.743 -18.535 23.680 1.00 47.25 105 ALA A C 1
ATOM 821 O O . ALA A 1 105 ? -31.039 -17.371 23.938 1.00 47.25 105 ALA A O 1
ATOM 822 N N . PRO A 1 106 ? -31.672 -19.514 23.652 1.00 54.56 106 PRO A N 1
ATOM 823 C CA . PRO A 1 106 ? -33.105 -19.243 23.815 1.00 54.56 106 PRO A CA 1
ATOM 824 C C . PRO A 1 106 ? -33.514 -18.782 25.226 1.00 54.56 106 PRO A C 1
ATOM 826 O O . PRO A 1 106 ? -34.527 -18.109 25.360 1.00 54.56 106 PRO A O 1
ATOM 829 N N . ASN A 1 107 ? -32.747 -19.119 26.277 1.00 55.62 107 ASN A N 1
ATOM 830 C CA . ASN A 1 107 ? -33.226 -19.061 27.669 1.00 55.62 107 ASN A CA 1
ATOM 831 C C . ASN A 1 107 ? -32.173 -18.498 28.657 1.00 55.62 107 ASN A C 1
ATOM 833 O O . ASN A 1 107 ? -31.530 -19.264 29.378 1.00 55.62 107 ASN A O 1
ATOM 837 N N . GLY A 1 108 ? -31.981 -17.175 28.707 1.00 55.75 108 GLY A N 1
ATOM 838 C CA . GLY A 1 108 ? -31.128 -16.492 29.699 1.00 55.75 108 GLY A CA 1
ATOM 839 C C . GLY A 1 108 ? -31.935 -15.580 30.635 1.00 55.75 108 GLY A C 1
ATOM 840 O O . GLY A 1 108 ? -32.824 -14.872 30.174 1.00 55.75 108 GLY A O 1
ATOM 841 N N . GLU A 1 109 ? -31.643 -15.601 31.940 1.00 54.06 109 GLU A N 1
ATOM 842 C CA . GLU A 1 109 ? -32.288 -14.743 32.953 1.00 54.06 109 GLU A CA 1
ATOM 843 C C . GLU A 1 109 ? -31.477 -13.471 33.248 1.00 54.06 109 GLU A C 1
ATOM 845 O O . GLU A 1 109 ? -30.257 -13.541 33.416 1.00 54.06 109 GLU A O 1
ATOM 850 N N . TRP A 1 110 ? -32.187 -12.340 33.388 1.00 47.84 110 TRP A N 1
ATOM 851 C CA . TRP A 1 110 ? -31.656 -11.020 33.755 1.00 47.84 110 TRP A CA 1
ATOM 852 C C . TRP A 1 110 ? -31.010 -11.034 35.144 1.00 47.84 110 TRP A C 1
ATOM 854 O O . TRP A 1 110 ? -31.691 -11.253 36.144 1.00 47.84 110 TRP A O 1
ATOM 864 N N . ILE A 1 111 ? -29.696 -10.790 35.210 1.00 54.19 111 ILE A N 1
ATOM 865 C CA . ILE A 1 111 ? -29.003 -10.547 36.479 1.00 54.19 111 ILE A CA 1
ATOM 866 C C . ILE A 1 111 ? -29.321 -9.095 36.863 1.00 54.19 111 ILE A C 1
ATOM 868 O O . ILE A 1 111 ? -28.902 -8.179 36.155 1.00 54.19 111 ILE A O 1
ATOM 872 N N . LYS A 1 112 ? -30.143 -8.913 37.903 1.00 40.44 112 LYS A N 1
ATOM 873 C CA . LYS A 1 112 ? -30.406 -7.613 38.542 1.00 40.44 112 LYS A CA 1
ATOM 874 C C . LYS A 1 112 ? -29.220 -7.168 39.385 1.00 40.44 112 LYS A C 1
ATOM 876 O O . LYS A 1 112 ? -28.583 -8.058 39.991 1.00 40.44 112 LYS A O 1
#